Protein AF-A0A2E8XVS4-F1 (afdb_monomer)

Secondary structure (DSSP, 8-state):
-HHHHHHHH-TTS-----BSS--SPPHHHHHHHHTTT---TT--PPBP-HHHHHT-SEEEE-SHHHHHH-----SSEEEE-----GGG--S-HHHHHHHHHHHHHHHHHHHHHHHHH----

Structure (mmCIF, N/CA/C/O backbone):
data_AF-A0A2E8XVS4-F1
#
_entry.id   AF-A0A2E8XVS4-F1
#
loop_
_atom_site.group_PDB
_atom_site.id
_atom_site.type_symbol
_atom_site.labe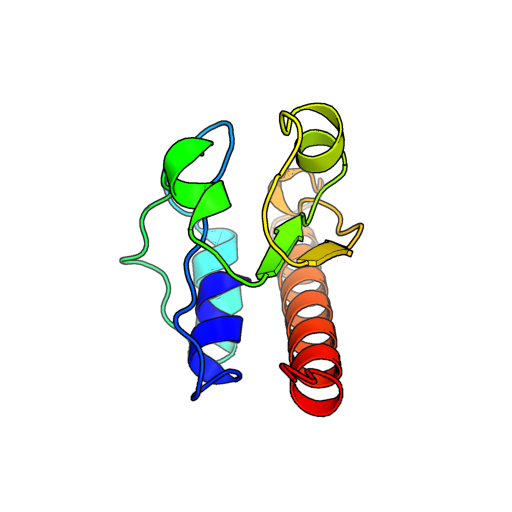l_atom_id
_atom_site.label_alt_id
_atom_site.label_comp_id
_atom_site.label_asym_id
_atom_site.label_entity_id
_atom_site.label_seq_id
_atom_site.pdbx_PDB_ins_code
_atom_site.Cartn_x
_atom_site.Cartn_y
_atom_site.Cartn_z
_atom_site.occupancy
_atom_site.B_iso_or_equiv
_atom_site.auth_seq_id
_atom_site.auth_comp_id
_atom_site.auth_asym_id
_atom_site.auth_atom_id
_atom_site.pdbx_PDB_model_num
ATOM 1 N N . MET A 1 1 ? -1.981 -0.107 -4.640 1.00 95.38 1 MET A N 1
ATOM 2 C CA . MET A 1 1 ? -2.001 -1.547 -4.290 1.00 95.38 1 MET A CA 1
ATOM 3 C C . MET A 1 1 ? -2.635 -1.775 -2.924 1.00 95.38 1 MET A C 1
ATOM 5 O O . MET A 1 1 ? -3.730 -2.316 -2.897 1.00 95.38 1 MET A O 1
ATOM 9 N N . ALA A 1 2 ? -2.045 -1.285 -1.823 1.00 96.06 2 ALA A N 1
ATOM 10 C CA . ALA A 1 2 ? -2.573 -1.515 -0.469 1.00 96.06 2 ALA A CA 1
ATOM 11 C C . ALA A 1 2 ? -4.043 -1.105 -0.262 1.00 96.06 2 ALA A C 1
ATOM 13 O O . ALA A 1 2 ? -4.802 -1.898 0.274 1.00 96.06 2 ALA A O 1
ATOM 14 N N . GLU A 1 3 ? -4.484 0.066 -0.742 1.00 96.06 3 GLU A N 1
ATOM 15 C CA . GLU A 1 3 ? -5.906 0.451 -0.633 1.00 96.06 3 GLU A CA 1
ATOM 16 C C . GLU A 1 3 ? -6.839 -0.519 -1.376 1.00 96.06 3 GLU A C 1
ATOM 18 O O . GLU A 1 3 ? -7.895 -0.870 -0.861 1.00 96.06 3 GLU A O 1
ATOM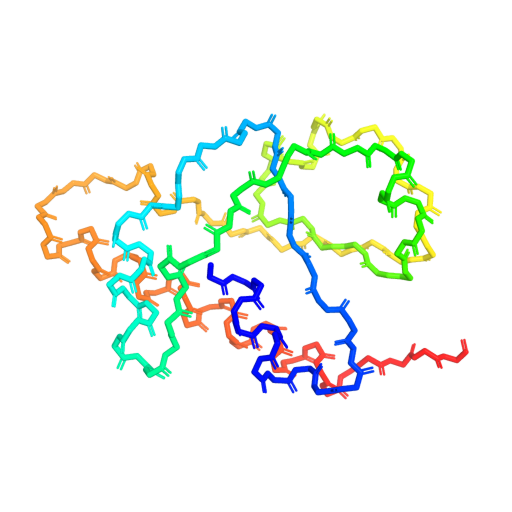 23 N N . GLY A 1 4 ? -6.450 -0.980 -2.570 1.00 97.19 4 GLY A N 1
ATOM 24 C CA . GLY A 1 4 ? -7.244 -1.931 -3.356 1.00 97.19 4 GLY A CA 1
ATOM 25 C C . GLY A 1 4 ? -7.368 -3.291 -2.668 1.00 97.19 4 GLY A C 1
ATOM 26 O O . GLY A 1 4 ? -8.477 -3.794 -2.504 1.00 97.19 4 GLY A O 1
ATOM 27 N N . LEU A 1 5 ? -6.245 -3.845 -2.199 1.00 98.06 5 LEU A N 1
ATOM 28 C CA . LEU A 1 5 ? -6.220 -5.096 -1.430 1.00 98.06 5 LEU A CA 1
ATOM 29 C C . LEU A 1 5 ? -7.001 -4.960 -0.119 1.00 98.06 5 LEU A C 1
ATOM 31 O O . LEU A 1 5 ? -7.843 -5.798 0.190 1.00 98.06 5 LEU A O 1
ATOM 35 N N . GLY A 1 6 ? -6.792 -3.861 0.609 1.00 97.25 6 GLY A N 1
ATOM 36 C CA . GLY A 1 6 ? -7.477 -3.582 1.866 1.00 97.25 6 GLY A CA 1
ATOM 37 C C . GLY A 1 6 ? -8.992 -3.534 1.697 1.00 97.25 6 GLY A C 1
ATOM 38 O O . GLY A 1 6 ? -9.694 -4.210 2.431 1.00 97.25 6 GLY A O 1
ATOM 39 N N . ARG A 1 7 ? -9.519 -2.844 0.678 1.00 96.62 7 ARG A N 1
ATOM 40 C CA . ARG A 1 7 ? -10.971 -2.840 0.391 1.00 96.62 7 ARG A CA 1
ATOM 41 C C . ARG A 1 7 ? -11.520 -4.208 -0.020 1.00 96.62 7 ARG A C 1
ATOM 43 O O . ARG A 1 7 ? -12.706 -4.496 0.172 1.00 96.62 7 ARG A O 1
ATOM 50 N N . LYS A 1 8 ? -10.690 -5.057 -0.631 1.00 96.75 8 LYS A N 1
ATOM 51 C CA . LYS A 1 8 ? -11.094 -6.417 -0.998 1.00 96.75 8 LYS A CA 1
ATOM 52 C C . LYS A 1 8 ? -11.167 -7.327 0.230 1.00 96.75 8 LYS A C 1
ATOM 54 O O . LYS A 1 8 ? -12.138 -8.065 0.330 1.00 96.75 8 LYS A O 1
ATOM 59 N N . ILE A 1 9 ? -10.193 -7.245 1.134 1.00 96.62 9 ILE A N 1
ATOM 60 C CA . ILE A 1 9 ? -10.001 -8.197 2.241 1.00 96.62 9 ILE A CA 1
ATOM 61 C C . ILE A 1 9 ? -10.667 -7.713 3.538 1.00 96.62 9 ILE A C 1
ATOM 63 O O . ILE A 1 9 ? -11.399 -8.462 4.176 1.00 96.62 9 ILE A O 1
ATOM 67 N N . LEU A 1 10 ? -10.482 -6.444 3.905 1.00 95.38 10 LEU A N 1
ATOM 68 C CA . LEU A 1 10 ? -10.947 -5.846 5.162 1.00 95.38 10 LEU A CA 1
ATOM 69 C C . LEU A 1 10 ? -12.385 -5.318 5.031 1.00 95.38 10 LEU A C 1
ATOM 71 O O . LEU A 1 10 ? -12.629 -4.117 5.124 1.00 95.38 10 LEU A O 1
ATOM 75 N N . LYS A 1 11 ? -13.355 -6.208 4.786 1.00 92.75 11 LYS A N 1
ATOM 76 C CA . LYS A 1 11 ? -14.753 -5.831 4.479 1.00 92.75 11 LYS A CA 1
ATOM 77 C C . LYS A 1 11 ? -15.457 -5.003 5.555 1.00 92.75 11 LYS A C 1
ATOM 79 O O . LYS A 1 11 ? -16.347 -4.229 5.220 1.00 92.75 11 LYS A O 1
ATOM 84 N N . ASN A 1 12 ? -15.029 -5.127 6.807 1.00 92.38 12 ASN A N 1
ATOM 85 C CA . ASN A 1 12 ? -15.606 -4.403 7.941 1.00 92.38 12 ASN A CA 1
ATOM 86 C C . ASN A 1 12 ? -14.934 -3.041 8.194 1.00 92.38 12 ASN A C 1
ATOM 88 O O . ASN A 1 12 ? -15.245 -2.381 9.182 1.00 92.38 12 ASN A O 1
ATOM 92 N N . PHE A 1 13 ? -14.005 -2.617 7.329 1.00 92.62 13 PHE A N 1
ATOM 93 C CA . PHE A 1 13 ? -13.202 -1.413 7.522 1.00 92.62 13 PHE A CA 1
ATOM 94 C C . PHE A 1 13 ? -13.317 -0.433 6.358 1.00 92.62 13 PHE A C 1
ATOM 96 O O . PHE A 1 13 ? -13.299 -0.799 5.182 1.00 92.62 13 PHE A O 1
ATOM 103 N N . ASN A 1 14 ? -13.320 0.856 6.694 1.00 93.62 14 ASN A N 1
ATOM 104 C CA . ASN A 1 14 ? -13.177 1.925 5.715 1.00 93.62 14 ASN A CA 1
ATOM 105 C C . ASN A 1 14 ? -11.695 2.144 5.391 1.00 93.62 14 ASN A C 1
ATOM 107 O O . ASN A 1 14 ? -10.951 2.726 6.179 1.00 93.62 14 ASN A O 1
ATOM 111 N N . VAL A 1 15 ? -11.260 1.693 4.212 1.00 94.56 15 VAL A N 1
ATOM 112 C CA . VAL A 1 15 ? -9.852 1.771 3.793 1.00 94.56 15 VAL A CA 1
ATOM 113 C C . VAL A 1 15 ? -9.618 2.930 2.817 1.00 94.56 15 VAL A C 1
ATOM 115 O O . VAL A 1 15 ? -10.269 3.041 1.769 1.00 94.56 15 VAL A O 1
ATOM 118 N N . SER A 1 16 ? -8.628 3.770 3.130 1.00 92.75 16 SER A N 1
ATOM 119 C CA . SER A 1 16 ? -8.139 4.858 2.274 1.00 92.75 16 SER A CA 1
ATOM 120 C C . SER A 1 16 ? -6.610 4.921 2.309 1.00 92.75 16 SER A C 1
ATOM 122 O O . SER A 1 16 ? -5.990 4.504 3.283 1.00 92.75 16 SER A O 1
ATOM 124 N N . SER A 1 17 ? -5.998 5.475 1.261 1.00 91.12 17 SER A N 1
ATOM 125 C CA . SER A 1 17 ? -4.562 5.772 1.208 1.00 91.12 17 SER A CA 1
ATOM 126 C C . SER A 1 17 ? -4.276 7.255 0.957 1.00 91.12 17 SER A C 1
ATOM 128 O O . SER A 1 17 ? -5.132 8.005 0.477 1.00 91.12 17 SER A O 1
ATOM 130 N N . ALA A 1 18 ? -3.063 7.674 1.321 1.00 88.31 18 ALA A N 1
ATOM 131 C CA . ALA A 1 18 ? -2.498 8.988 1.044 1.00 88.31 18 ALA A CA 1
ATOM 132 C C . ALA A 1 18 ? -0.963 8.884 0.961 1.00 88.31 18 ALA A C 1
ATOM 134 O O . ALA A 1 18 ? -0.372 7.975 1.544 1.00 88.31 18 ALA A O 1
ATOM 135 N N . GLY A 1 19 ? -0.326 9.812 0.247 1.00 81.81 19 GLY A N 1
ATOM 136 C CA . GLY A 1 19 ? 1.129 9.900 0.098 1.00 81.81 19 GLY A CA 1
ATOM 137 C C . GLY A 1 19 ? 1.668 11.314 0.327 1.00 81.81 19 GLY A C 1
ATOM 138 O O . GLY A 1 19 ? 0.923 12.295 0.305 1.00 81.81 19 GLY A O 1
ATOM 139 N N . THR A 1 20 ? 2.977 11.425 0.560 1.00 72.50 20 THR A N 1
ATOM 140 C CA . THR A 1 20 ? 3.669 12.716 0.732 1.00 72.50 20 THR A CA 1
ATOM 141 C C . THR A 1 20 ? 3.715 13.510 -0.574 1.00 72.50 20 THR A C 1
ATOM 143 O O . THR A 1 20 ? 3.464 14.713 -0.565 1.00 72.50 20 THR A O 1
ATOM 146 N N . ASN A 1 21 ? 3.937 12.814 -1.692 1.00 71.31 21 ASN A N 1
ATOM 147 C CA . ASN A 1 21 ? 3.968 13.366 -3.043 1.00 71.31 21 ASN A CA 1
ATOM 148 C C . ASN A 1 21 ? 2.875 12.694 -3.890 1.00 71.31 21 ASN A C 1
ATOM 150 O O . ASN A 1 21 ? 3.095 11.600 -4.413 1.00 71.31 21 ASN A O 1
ATOM 154 N N . PRO A 1 22 ? 1.664 13.273 -3.965 1.00 69.44 22 PRO A N 1
ATOM 155 C CA . PRO A 1 22 ? 0.590 12.694 -4.754 1.00 69.44 22 PRO A CA 1
ATOM 156 C C . PRO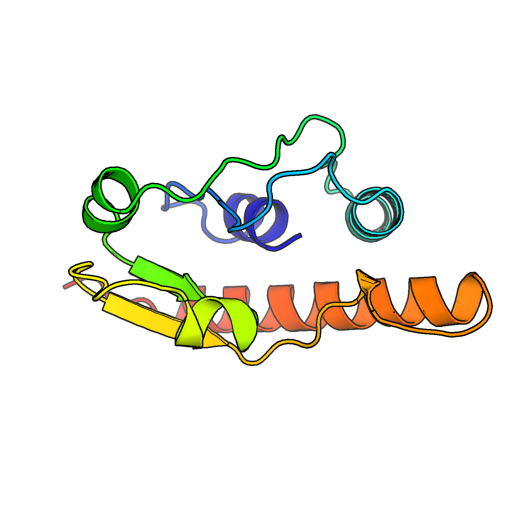 A 1 22 ? 0.847 12.891 -6.251 1.00 69.44 22 PRO A C 1
ATOM 158 O O . PRO A 1 22 ? 0.877 14.013 -6.745 1.00 69.44 22 PRO A O 1
ATOM 161 N N . GLU A 1 23 ? 0.981 11.780 -6.966 1.00 74.12 23 GLU A N 1
ATOM 162 C CA . GLU A 1 23 ? 1.028 11.715 -8.428 1.00 74.12 23 GLU A CA 1
ATOM 163 C C . GLU A 1 23 ? -0.116 10.837 -8.957 1.00 74.12 23 GLU A C 1
ATOM 165 O O . GLU A 1 23 ? -0.914 10.284 -8.192 1.00 74.12 23 GLU A O 1
ATOM 170 N N . ASN A 1 24 ? -0.201 10.672 -10.276 1.00 82.38 24 ASN A N 1
ATOM 171 C CA . ASN A 1 24 ? -1.077 9.662 -10.863 1.00 82.38 24 ASN A CA 1
ATOM 172 C C . ASN A 1 24 ? -0.703 8.257 -10.369 1.00 82.38 24 ASN A C 1
ATOM 174 O O . ASN A 1 24 ? 0.452 7.968 -10.051 1.00 82.38 24 ASN A O 1
ATOM 178 N N . VAL A 1 25 ? -1.691 7.360 -10.312 1.00 87.50 25 VAL A N 1
ATOM 179 C CA . VAL A 1 25 ? -1.440 5.965 -9.937 1.00 87.50 25 VAL A CA 1
ATOM 180 C C . VAL A 1 25 ? -0.464 5.353 -10.939 1.00 87.50 25 VAL A C 1
ATOM 182 O O . VAL A 1 25 ? -0.663 5.431 -12.150 1.00 87.50 25 VAL A O 1
ATOM 185 N N . ASN A 1 26 ? 0.600 4.733 -10.429 1.00 92.12 26 ASN A N 1
ATOM 186 C CA . ASN A 1 26 ? 1.621 4.117 -11.265 1.00 92.12 26 ASN A CA 1
ATOM 187 C C . ASN A 1 26 ? 1.004 3.042 -12.181 1.00 92.12 26 ASN A C 1
ATOM 189 O O . ASN A 1 26 ? 0.352 2.111 -11.703 1.00 92.12 26 ASN A O 1
ATOM 193 N N . ILE A 1 27 ? 1.254 3.134 -13.489 1.00 95.00 27 ILE A N 1
ATOM 194 C CA . ILE A 1 27 ? 0.666 2.224 -14.482 1.00 95.00 27 ILE A CA 1
ATOM 195 C C . ILE A 1 27 ? 1.050 0.754 -14.266 1.00 95.00 27 ILE A C 1
ATOM 197 O O . ILE A 1 27 ? 0.235 -0.134 -14.501 1.00 95.00 27 ILE A O 1
ATOM 201 N N . ASN A 1 28 ? 2.248 0.479 -13.748 1.00 96.69 28 ASN A N 1
ATOM 202 C CA . ASN A 1 28 ? 2.672 -0.884 -13.422 1.00 96.69 28 ASN A CA 1
ATOM 203 C C . ASN A 1 28 ? 1.955 -1.410 -12.170 1.00 96.69 28 ASN A C 1
ATOM 205 O O . ASN A 1 28 ? 1.665 -2.601 -12.089 1.00 96.69 28 ASN A O 1
ATOM 209 N N . ALA A 1 29 ? 1.590 -0.532 -11.227 1.00 96.38 29 ALA A N 1
ATOM 210 C CA . ALA A 1 29 ? 0.728 -0.913 -10.109 1.00 96.38 29 ALA A CA 1
ATOM 211 C C . ALA A 1 29 ? -0.693 -1.240 -10.584 1.00 96.38 29 ALA A C 1
ATOM 213 O O . ALA A 1 29 ? -1.277 -2.194 -10.082 1.00 96.38 29 ALA A O 1
ATOM 214 N N . ILE A 1 30 ? -1.239 -0.485 -11.546 1.00 97.12 30 ILE A N 1
ATOM 215 C CA . ILE A 1 30 ? -2.544 -0.788 -12.158 1.00 97.12 30 ILE A CA 1
ATOM 216 C C . ILE A 1 30 ? -2.494 -2.167 -12.820 1.00 97.12 30 ILE A C 1
ATOM 218 O O . ILE A 1 30 ? -3.298 -3.027 -12.477 1.00 97.12 30 ILE A O 1
ATOM 222 N N . LYS A 1 31 ? -1.505 -2.406 -13.692 1.00 97.62 31 LYS A N 1
ATOM 223 C CA . LYS A 1 31 ? -1.316 -3.695 -14.376 1.00 97.62 31 LYS A CA 1
ATOM 224 C C .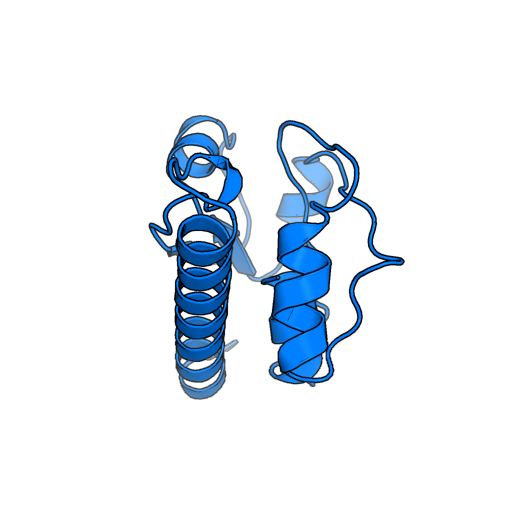 LYS A 1 31 ? -1.185 -4.862 -13.393 1.00 97.62 31 LYS A C 1
ATOM 226 O O . LYS A 1 31 ? -1.916 -5.836 -13.511 1.00 97.62 31 LYS A O 1
ATOM 231 N N . SER A 1 32 ? -0.325 -4.730 -12.381 1.00 98.06 32 SER A N 1
ATOM 232 C CA . SER A 1 32 ? -0.129 -5.776 -11.370 1.00 98.06 32 SER A CA 1
ATOM 233 C C . SER A 1 32 ? -1.404 -6.046 -10.560 1.00 98.06 32 SER A C 1
ATOM 235 O O . SER A 1 32 ? -1.696 -7.186 -10.223 1.00 98.06 32 SER A O 1
ATOM 237 N N . MET A 1 33 ? -2.215 -5.033 -10.259 1.00 98.31 33 MET A N 1
ATOM 238 C CA . MET A 1 33 ? -3.488 -5.249 -9.560 1.00 98.31 33 MET A CA 1
ATOM 239 C C . MET A 1 33 ? -4.565 -5.860 -10.471 1.00 98.31 33 MET A C 1
ATOM 241 O O . MET A 1 33 ? -5.330 -6.713 -10.022 1.00 98.31 33 MET A O 1
ATOM 245 N N . MET A 1 34 ? -4.592 -5.487 -11.755 1.00 97.81 34 MET A N 1
ATOM 246 C CA . MET A 1 34 ? -5.492 -6.079 -12.749 1.00 97.81 34 MET A CA 1
ATOM 247 C C . MET A 1 34 ? -5.243 -7.582 -12.938 1.00 97.81 34 MET A C 1
ATOM 249 O O . MET A 1 34 ? -6.211 -8.319 -13.101 1.00 97.81 34 MET A O 1
ATOM 253 N N . GLU A 1 35 ? -3.993 -8.059 -12.830 1.00 97.31 35 GLU A N 1
ATOM 254 C CA . GLU A 1 35 ? -3.653 -9.498 -12.882 1.00 97.31 35 GLU A CA 1
ATOM 255 C C . GLU A 1 35 ? -4.427 -10.344 -11.855 1.00 97.31 35 GLU A C 1
ATOM 257 O O . GLU A 1 35 ? -4.704 -11.511 -12.109 1.00 97.31 35 GLU A O 1
ATOM 262 N N . ILE A 1 36 ? -4.803 -9.760 -10.710 1.00 97.69 36 ILE A N 1
ATOM 263 C CA . ILE A 1 36 ? -5.575 -10.431 -9.647 1.00 97.69 36 ILE A CA 1
ATOM 264 C C . ILE A 1 36 ? -7.046 -9.978 -9.600 1.00 97.69 36 ILE A C 1
ATOM 266 O O . ILE A 1 36 ? -7.740 -10.148 -8.589 1.00 97.69 36 ILE A O 1
ATOM 270 N N . GLY A 1 37 ? -7.521 -9.358 -10.685 1.00 97.62 37 GLY A N 1
ATOM 271 C CA . GLY A 1 37 ? -8.901 -8.904 -10.848 1.00 97.62 37 GLY A CA 1
ATOM 272 C C . GLY A 1 37 ? -9.278 -7.690 -9.994 1.00 97.62 37 GLY A C 1
ATOM 273 O O . GLY A 1 37 ? -10.447 -7.532 -9.652 1.00 97.62 37 GLY A O 1
ATOM 274 N N . ILE A 1 38 ? -8.313 -6.850 -9.600 1.00 97.81 38 ILE A N 1
ATOM 275 C CA . ILE A 1 38 ? -8.575 -5.621 -8.838 1.00 97.81 38 ILE A CA 1
ATOM 276 C C . ILE A 1 38 ? -8.211 -4.411 -9.695 1.00 97.81 38 ILE A C 1
ATOM 278 O O . ILE A 1 38 ? -7.037 -4.105 -9.894 1.00 97.81 38 ILE A O 1
ATOM 282 N N . ASP A 1 39 ? -9.217 -3.678 -10.162 1.00 96.75 39 ASP A N 1
ATOM 283 C CA . ASP A 1 39 ? -8.983 -2.442 -10.902 1.00 96.75 39 ASP A CA 1
ATOM 284 C C . ASP A 1 39 ? -8.763 -1.256 -9.948 1.00 96.75 39 ASP A C 1
ATOM 286 O O . ASP A 1 39 ? -9.615 -0.923 -9.123 1.00 96.75 39 ASP A O 1
ATOM 290 N N . ILE A 1 40 ? -7.600 -0.611 -10.070 1.00 96.06 40 ILE A N 1
ATOM 291 C CA . ILE A 1 40 ? -7.251 0.624 -9.352 1.00 96.06 40 ILE A CA 1
ATOM 292 C C . ILE A 1 40 ? -6.992 1.807 -10.298 1.00 96.06 40 ILE A C 1
ATOM 294 O O . ILE A 1 40 ? -6.429 2.813 -9.872 1.00 96.06 40 ILE A O 1
ATOM 298 N N . SER A 1 41 ? -7.374 1.705 -11.575 1.00 94.50 41 SER A N 1
ATOM 299 C CA . SER A 1 41 ? -7.156 2.742 -12.595 1.00 94.50 41 SER A CA 1
ATOM 300 C C . SER A 1 41 ? -7.820 4.077 -12.241 1.00 94.50 41 SER A C 1
ATOM 302 O O . SER A 1 41 ? -7.241 5.137 -12.460 1.00 94.50 41 SER A O 1
ATOM 304 N N . ASN A 1 42 ? -8.994 4.019 -11.609 1.00 91.56 42 ASN A N 1
ATOM 305 C CA . ASN A 1 42 ? -9.765 5.188 -11.182 1.00 91.56 42 ASN A CA 1
ATOM 306 C C . ASN A 1 42 ? -9.352 5.743 -9.809 1.00 91.56 42 ASN A C 1
ATOM 308 O O . ASN A 1 42 ? -9.958 6.696 -9.310 1.00 91.56 42 ASN A O 1
ATOM 312 N N . TYR A 1 43 ? -8.353 5.142 -9.155 1.00 91.94 43 TYR A N 1
ATOM 313 C CA . TYR A 1 43 ? -7.899 5.613 -7.850 1.00 91.94 43 TYR A CA 1
ATOM 314 C C . TYR A 1 43 ? -7.106 6.910 -8.028 1.00 91.94 43 TYR A C 1
ATOM 316 O O . TYR A 1 43 ? -6.505 7.168 -9.068 1.00 91.94 43 TYR A O 1
ATOM 324 N N . LYS A 1 44 ? -7.088 7.745 -6.988 1.00 83.62 44 LYS A N 1
ATOM 325 C CA . LYS A 1 44 ? -6.344 9.009 -6.984 1.00 83.62 44 LYS A CA 1
ATOM 326 C C . LYS A 1 44 ? -5.387 9.028 -5.808 1.00 83.62 44 LYS A C 1
ATOM 328 O O . LYS A 1 44 ? -5.795 8.718 -4.688 1.00 83.62 44 LYS A O 1
ATOM 333 N N . SER A 1 45 ? -4.137 9.423 -6.049 1.00 80.25 45 SER A N 1
ATOM 334 C CA . SER A 1 45 ? -3.205 9.678 -4.955 1.00 80.25 45 SER A CA 1
ATOM 335 C C . SER A 1 45 ? -3.621 10.955 -4.234 1.00 80.25 45 SER A C 1
ATOM 337 O O . SER A 1 45 ? -3.769 12.015 -4.842 1.00 80.25 45 SER A O 1
ATOM 339 N N . LYS A 1 46 ? -3.867 10.842 -2.931 1.00 84.25 46 LYS A N 1
ATOM 340 C CA . LYS A 1 46 ? -4.271 11.959 -2.074 1.00 84.25 46 LYS A CA 1
ATOM 341 C C . LYS A 1 46 ? -3.047 12.443 -1.309 1.00 84.25 46 LYS A C 1
ATOM 343 O O . LYS A 1 46 ? -2.261 11.623 -0.835 1.00 84.25 46 LYS A O 1
ATOM 348 N N . LYS A 1 47 ? -2.901 13.760 -1.142 1.00 83.50 47 LYS A N 1
ATOM 349 C CA . LYS A 1 47 ? -1.868 14.306 -0.255 1.00 83.50 47 LYS A CA 1
ATOM 350 C C . LYS A 1 47 ? -2.170 13.910 1.189 1.00 83.50 47 LYS A C 1
ATOM 352 O O . LYS A 1 47 ? -3.325 13.960 1.616 1.00 83.50 47 LYS A O 1
ATOM 357 N N . ILE A 1 48 ? -1.132 13.548 1.934 1.00 80.12 48 ILE A N 1
ATOM 358 C CA . ILE A 1 48 ? -1.224 13.364 3.382 1.00 80.12 48 ILE A CA 1
ATOM 359 C C . ILE A 1 48 ? -1.707 14.664 4.043 1.00 80.12 48 ILE A C 1
ATOM 361 O O . ILE A 1 48 ? -1.212 15.750 3.748 1.00 80.12 48 ILE A O 1
ATOM 365 N N . SER A 1 49 ? -2.671 14.529 4.952 1.00 81.44 49 SER A N 1
ATOM 366 C CA . SER A 1 49 ? -3.148 15.580 5.852 1.00 81.44 49 SER A CA 1
ATOM 367 C C . SER A 1 49 ? -3.145 15.011 7.267 1.00 81.44 49 SER A C 1
ATOM 369 O O . SER A 1 49 ? -3.770 13.980 7.510 1.00 81.44 49 SER A O 1
ATOM 371 N N . ILE A 1 50 ? -2.423 15.663 8.181 1.00 73.62 50 ILE A N 1
ATOM 372 C CA . ILE A 1 50 ? -2.275 15.228 9.581 1.00 73.62 50 ILE A CA 1
ATOM 373 C C . ILE A 1 50 ? -3.644 15.166 10.267 1.00 73.62 50 ILE A C 1
ATOM 375 O O . ILE A 1 50 ? -3.965 14.176 10.914 1.00 73.62 50 ILE A O 1
ATOM 379 N N . GLU A 1 51 ? -4.481 16.182 10.048 1.00 75.12 51 GLU A N 1
ATOM 380 C CA . GLU A 1 51 ? -5.853 16.235 10.567 1.00 75.12 51 GLU A CA 1
ATOM 381 C C . GLU A 1 51 ? -6.668 15.013 10.137 1.00 75.12 51 GLU A C 1
ATOM 383 O O . GLU A 1 51 ? -7.354 14.404 10.951 1.00 75.12 51 GLU A O 1
ATOM 388 N N . LYS A 1 52 ? -6.547 14.599 8.868 1.00 77.88 52 LYS A N 1
ATOM 389 C CA . LYS A 1 52 ? -7.228 13.396 8.378 1.00 77.88 52 LYS A CA 1
ATOM 390 C C . LYS A 1 52 ? -6.655 12.126 8.987 1.00 77.88 52 LYS A C 1
ATOM 392 O O . LYS A 1 52 ? -7.432 11.239 9.307 1.00 77.88 52 LYS A O 1
ATOM 397 N N . ILE A 1 53 ? -5.332 12.034 9.134 1.00 79.75 53 ILE A N 1
ATOM 398 C CA . ILE A 1 53 ? -4.656 10.868 9.723 1.00 79.75 53 ILE A CA 1
ATOM 399 C C . ILE A 1 53 ? -5.128 10.634 11.163 1.00 79.75 53 ILE A C 1
ATOM 401 O O . ILE A 1 53 ? -5.382 9.490 11.532 1.00 79.75 53 ILE A O 1
ATOM 405 N N . ASN A 1 54 ? -5.308 11.698 11.947 1.00 79.81 54 ASN A N 1
ATOM 406 C CA . ASN A 1 54 ? -5.754 11.597 13.340 1.00 79.81 54 ASN A CA 1
ATOM 407 C C . ASN A 1 54 ? -7.183 11.045 13.495 1.00 79.81 54 ASN A C 1
ATOM 409 O O . ASN A 1 54 ? -7.527 10.565 14.570 1.00 79.81 54 ASN A O 1
ATOM 413 N N . ASN A 1 55 ? -7.993 11.058 12.431 1.00 84.69 55 ASN A N 1
ATOM 414 C CA . ASN A 1 55 ? -9.345 10.494 12.436 1.00 84.69 55 ASN A CA 1
ATOM 415 C C . ASN A 1 55 ? -9.383 8.985 12.130 1.00 84.69 55 ASN A C 1
ATOM 417 O O . ASN A 1 55 ? -10.466 8.404 12.117 1.00 84.69 55 ASN A O 1
ATOM 421 N N . PHE A 1 56 ? -8.244 8.345 11.845 1.00 87.38 56 PHE A N 1
ATOM 422 C CA . PHE A 1 56 ? -8.183 6.898 11.622 1.00 87.38 56 PHE A CA 1
ATOM 423 C C . PHE A 1 56 ? -7.873 6.152 12.924 1.00 87.38 56 PHE A C 1
ATOM 425 O O . PHE A 1 56 ? -6.970 6.529 13.671 1.00 87.38 56 PHE A O 1
ATOM 432 N N . ASP A 1 57 ? -8.562 5.033 13.158 1.00 89.62 57 ASP A N 1
ATOM 433 C CA . ASP A 1 57 ? -8.262 4.142 14.287 1.00 89.62 57 ASP A CA 1
ATOM 434 C C . ASP A 1 57 ? -6.929 3.398 14.112 1.00 89.62 57 ASP A C 1
ATOM 436 O O . ASP A 1 57 ? -6.262 3.065 15.094 1.00 89.62 57 ASP A O 1
ATOM 440 N N . LEU A 1 58 ? -6.528 3.152 12.861 1.00 89.38 58 LEU A N 1
ATOM 441 C CA . LEU A 1 58 ? -5.279 2.491 12.501 1.00 89.38 58 LEU A CA 1
ATOM 442 C C . LEU A 1 58 ? -4.624 3.181 11.305 1.00 89.38 58 LEU A C 1
ATOM 444 O O . LEU A 1 58 ? -5.229 3.323 10.242 1.00 89.38 58 LEU A O 1
ATOM 448 N N . VAL A 1 59 ? -3.349 3.528 11.457 1.00 90.00 59 VAL A N 1
ATOM 449 C CA . VAL A 1 59 ? -2.506 4.049 10.377 1.00 90.00 59 VAL A CA 1
ATOM 450 C C . VAL A 1 59 ? -1.405 3.043 10.065 1.00 90.00 59 VAL A C 1
ATOM 452 O O . VAL A 1 59 ? -0.744 2.534 10.969 1.00 90.00 59 VAL A O 1
ATOM 455 N N . ILE A 1 60 ? -1.184 2.770 8.777 1.00 90.56 60 ILE A N 1
ATOM 456 C CA . ILE A 1 60 ? -0.133 1.858 8.312 1.00 90.56 60 ILE A CA 1
ATOM 457 C C . ILE A 1 60 ? 0.819 2.603 7.379 1.00 90.56 60 ILE A C 1
ATOM 459 O O . ILE A 1 60 ? 0.406 3.088 6.325 1.00 90.56 60 ILE A O 1
ATOM 463 N N . THR A 1 61 ? 2.103 2.671 7.733 1.00 89.44 61 THR A N 1
ATOM 464 C CA . THR A 1 61 ? 3.147 3.228 6.856 1.00 89.44 61 THR A CA 1
ATOM 465 C C . THR A 1 61 ? 3.888 2.111 6.125 1.00 89.44 61 THR A C 1
ATOM 467 O O . THR A 1 61 ? 4.310 1.137 6.744 1.00 89.44 61 THR A O 1
ATOM 470 N N . LEU A 1 62 ? 4.052 2.246 4.802 1.00 88.69 62 LEU A N 1
ATOM 471 C CA . LEU A 1 62 ? 4.601 1.188 3.936 1.00 88.69 62 LEU A CA 1
ATOM 472 C C . LEU A 1 62 ? 6.081 1.359 3.565 1.00 88.69 62 LEU A C 1
ATOM 474 O O . LEU A 1 62 ? 6.718 0.393 3.174 1.00 88.69 62 LEU A O 1
ATOM 478 N N . CYS A 1 63 ? 6.643 2.566 3.620 1.00 77.06 63 CYS A N 1
ATOM 479 C CA . CYS A 1 63 ? 8.051 2.796 3.283 1.00 77.06 63 CYS A CA 1
ATOM 480 C C . CYS A 1 63 ? 8.738 3.665 4.343 1.00 77.06 63 CYS A C 1
ATOM 482 O O . CYS A 1 63 ? 8.071 4.414 5.062 1.00 77.06 63 CYS A O 1
ATOM 484 N N . GLY A 1 64 ? 10.068 3.554 4.443 1.00 55.91 64 GLY A N 1
ATOM 485 C CA . GLY A 1 64 ? 10.880 4.300 5.417 1.00 55.91 64 GLY A CA 1
ATOM 486 C C . GLY A 1 64 ? 10.748 5.819 5.273 1.00 55.91 64 GLY A C 1
ATOM 487 O O . GLY A 1 64 ? 10.534 6.499 6.269 1.00 55.91 64 GLY A O 1
ATOM 488 N N . ASP A 1 65 ? 10.692 6.330 4.034 1.00 57.41 65 ASP A N 1
ATOM 489 C CA . ASP A 1 65 ? 10.489 7.763 3.755 1.00 57.41 65 ASP A CA 1
ATOM 490 C C . ASP A 1 65 ? 9.180 8.307 4.365 1.00 57.41 65 ASP A C 1
ATOM 492 O O . ASP A 1 65 ? 9.084 9.495 4.670 1.00 57.41 65 ASP A O 1
ATOM 496 N N . ALA A 1 66 ? 8.160 7.457 4.532 1.00 55.47 66 ALA A N 1
ATOM 497 C CA . ALA A 1 66 ? 6.900 7.829 5.170 1.00 55.47 66 ALA A CA 1
ATOM 498 C C . ALA A 1 66 ? 6.981 7.780 6.702 1.00 55.47 66 ALA A C 1
ATOM 500 O O . ALA A 1 66 ? 6.288 8.545 7.359 1.00 55.47 66 ALA A O 1
ATOM 501 N N . LYS A 1 67 ? 7.820 6.912 7.282 1.00 53.25 67 LYS A N 1
ATOM 502 C CA . LYS A 1 67 ? 8.033 6.858 8.736 1.00 53.25 67 LYS A CA 1
ATOM 503 C C . LYS A 1 67 ? 8.761 8.112 9.228 1.00 53.25 67 LYS A C 1
ATOM 505 O O . LYS A 1 67 ? 8.323 8.705 10.205 1.00 53.25 67 LYS A O 1
ATOM 510 N N . ASP A 1 68 ? 9.804 8.536 8.516 1.00 48.53 68 ASP A N 1
ATOM 511 C CA . ASP A 1 68 ? 10.675 9.640 8.950 1.00 48.53 68 ASP A CA 1
ATOM 512 C C . ASP A 1 68 ? 10.081 11.031 8.672 1.00 48.53 68 ASP A C 1
ATOM 514 O O . ASP A 1 68 ? 10.467 12.016 9.295 1.00 48.53 68 ASP A O 1
ATOM 518 N N . LYS A 1 69 ? 9.123 11.125 7.739 1.00 53.19 69 LYS A N 1
ATOM 519 C CA . LYS A 1 69 ? 8.443 12.381 7.372 1.00 53.19 69 LYS A CA 1
ATOM 520 C C . LYS A 1 69 ? 7.045 12.522 7.957 1.00 53.19 69 LYS A C 1
ATOM 522 O O . LYS A 1 69 ? 6.422 13.561 7.745 1.00 53.19 69 LYS A O 1
ATOM 527 N N . CYS A 1 70 ? 6.520 11.499 8.629 1.00 54.00 70 CYS A N 1
ATOM 528 C CA . CYS A 1 70 ? 5.221 11.604 9.274 1.00 54.00 70 CYS A CA 1
ATOM 529 C C . CYS A 1 70 ? 5.378 12.370 10.596 1.00 54.00 70 CYS A C 1
ATOM 531 O O . CYS A 1 70 ? 6.052 11.881 11.502 1.00 54.00 70 CYS A O 1
ATOM 533 N N . PRO A 1 71 ? 4.748 13.551 10.734 1.00 53.91 71 PRO A N 1
ATOM 534 C CA . PRO A 1 71 ? 4.609 14.224 12.022 1.00 53.91 71 PRO A CA 1
ATOM 535 C C . PRO A 1 71 ? 3.918 13.276 13.000 1.00 53.91 71 PRO A C 1
ATOM 537 O O . PRO A 1 71 ? 3.167 12.410 12.550 1.00 53.91 71 PRO A O 1
ATOM 540 N N . ILE A 1 72 ? 4.168 13.443 14.302 1.00 55.41 72 ILE A N 1
ATOM 541 C CA . ILE A 1 72 ? 3.611 12.626 15.394 1.00 55.41 72 ILE A CA 1
ATOM 542 C C . ILE A 1 72 ? 2.170 12.207 15.068 1.00 55.41 72 ILE A C 1
ATOM 544 O O . ILE A 1 72 ? 1.254 13.029 15.034 1.00 55.41 72 ILE A O 1
ATOM 548 N N . ILE A 1 73 ? 1.999 10.924 14.751 1.00 59.59 73 ILE A N 1
ATOM 549 C CA . ILE A 1 73 ? 0.707 10.344 14.406 1.00 59.59 73 ILE A CA 1
ATOM 550 C C . ILE A 1 73 ? -0.014 10.084 15.731 1.00 59.59 73 ILE A C 1
ATOM 552 O O . ILE A 1 73 ? 0.372 9.181 16.467 1.00 59.59 73 ILE A O 1
ATOM 556 N N . ASN A 1 74 ? -1.068 10.851 16.023 1.00 58.72 74 ASN A N 1
ATOM 557 C CA . ASN A 1 74 ? -1.917 10.649 17.205 1.00 58.72 74 ASN A CA 1
ATOM 558 C C . ASN A 1 74 ? -3.049 9.631 16.957 1.00 58.72 74 ASN A C 1
ATOM 560 O O . ASN A 1 74 ? -4.000 9.561 17.734 1.00 58.72 74 ASN A O 1
ATOM 564 N N . SER A 1 75 ? -2.989 8.845 15.874 1.00 60.66 75 SER A N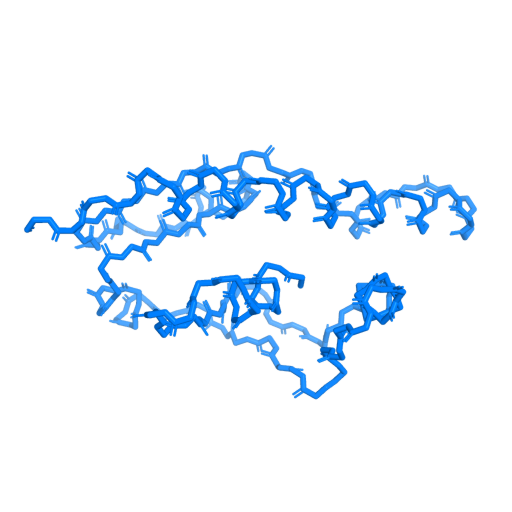 1
ATOM 565 C CA . SER A 1 75 ? -3.954 7.760 15.652 1.00 60.66 75 SER A CA 1
ATOM 566 C C . SER A 1 75 ? -3.858 6.727 16.771 1.00 60.66 75 SER A C 1
ATOM 568 O O . SER A 1 75 ? -2.753 6.409 17.214 1.00 60.66 75 SER A O 1
ATOM 570 N N . LYS A 1 76 ? -4.991 6.130 17.156 1.00 69.81 76 LYS A N 1
ATOM 571 C CA . LYS A 1 76 ? -5.065 5.157 18.262 1.00 69.81 76 LYS A CA 1
ATOM 572 C C . LYS A 1 76 ? -4.068 4.000 18.119 1.00 69.81 76 LYS A C 1
ATOM 574 O O . LYS A 1 76 ? -3.556 3.515 19.125 1.00 69.81 76 LYS A O 1
ATOM 579 N N . LYS A 1 77 ? -3.791 3.550 16.888 1.00 84.00 77 LYS A N 1
ATOM 580 C CA . LYS A 1 77 ? -2.783 2.523 16.582 1.00 84.00 77 LYS A CA 1
ATOM 581 C C . LYS A 1 77 ? -1.986 2.884 15.329 1.00 84.00 77 LYS A C 1
ATOM 583 O O . LYS A 1 77 ? -2.549 3.314 14.324 1.00 84.00 77 LYS A O 1
ATOM 588 N N . HIS A 1 78 ? -0.677 2.640 15.359 1.00 85.56 78 HIS A N 1
ATOM 589 C CA . HIS A 1 78 ? 0.222 2.842 14.219 1.00 85.56 78 HIS A CA 1
ATOM 590 C C . HIS A 1 78 ? 1.063 1.589 13.968 1.00 85.56 78 HIS A C 1
ATOM 592 O O . HIS A 1 78 ? 1.671 1.047 14.889 1.00 85.56 78 HIS A O 1
ATOM 598 N N . ILE A 1 79 ? 1.092 1.120 12.718 1.00 88.62 79 ILE A N 1
ATOM 599 C CA . ILE A 1 79 ? 1.891 -0.031 12.282 1.00 88.62 79 ILE A CA 1
ATOM 600 C C . ILE A 1 79 ? 2.823 0.409 11.153 1.00 88.62 79 ILE A C 1
ATOM 602 O O . ILE A 1 79 ? 2.421 1.111 10.226 1.00 88.62 79 ILE A O 1
ATOM 606 N N . HIS A 1 80 ? 4.071 -0.053 11.195 1.00 89.38 80 HIS A N 1
ATOM 607 C CA . HIS A 1 80 ? 5.013 0.129 10.098 1.00 89.38 80 HIS A CA 1
ATOM 608 C C . HIS A 1 80 ? 5.297 -1.200 9.397 1.00 89.38 80 HIS A C 1
ATOM 610 O O . HIS A 1 80 ? 5.766 -2.158 10.012 1.00 89.38 80 HIS A O 1
ATOM 616 N N . TRP A 1 81 ? 5.055 -1.250 8.090 1.00 92.12 81 TRP A N 1
ATOM 617 C CA . TRP A 1 81 ? 5.475 -2.345 7.226 1.00 92.12 81 TRP A CA 1
ATOM 618 C C . TRP A 1 81 ? 6.635 -1.863 6.357 1.00 92.12 81 TRP A C 1
ATOM 620 O O . TRP A 1 81 ? 6.400 -1.048 5.475 1.00 92.12 81 TRP A O 1
ATOM 630 N N . PRO A 1 82 ? 7.873 -2.346 6.554 1.00 90.00 82 PRO A N 1
ATOM 631 C CA . PRO A 1 82 ? 9.016 -1.913 5.756 1.00 90.00 82 PRO A CA 1
ATOM 632 C C . PRO A 1 82 ? 8.985 -2.585 4.377 1.00 90.00 82 PRO A C 1
ATOM 634 O O . PRO A 1 82 ? 9.593 -3.633 4.156 1.00 90.00 82 PRO A O 1
ATOM 637 N N . ILE A 1 83 ? 8.240 -2.003 3.440 1.00 91.38 83 ILE A N 1
ATOM 638 C CA . ILE A 1 83 ? 8.064 -2.515 2.082 1.00 91.38 83 ILE A CA 1
ATOM 639 C C . ILE A 1 83 ? 8.855 -1.634 1.115 1.00 91.38 83 ILE A C 1
ATOM 641 O O . ILE A 1 83 ? 8.787 -0.404 1.139 1.00 91.38 83 ILE A O 1
ATOM 645 N N . LYS A 1 84 ? 9.643 -2.273 0.246 1.00 90.19 84 LYS A N 1
ATOM 646 C CA . LYS A 1 84 ? 10.390 -1.561 -0.794 1.00 90.19 84 LYS A CA 1
ATOM 647 C C . LYS A 1 84 ? 9.420 -0.958 -1.806 1.00 90.19 84 LYS A C 1
ATOM 649 O O . LYS A 1 84 ? 8.493 -1.630 -2.248 1.00 90.19 84 LYS A O 1
ATOM 654 N N . ASP A 1 85 ? 9.673 0.285 -2.200 1.00 89.81 85 ASP A N 1
ATOM 655 C CA . ASP A 1 85 ? 8.903 0.961 -3.239 1.00 89.81 85 ASP A CA 1
ATOM 656 C C . ASP A 1 85 ? 9.250 0.374 -4.622 1.00 89.81 85 ASP A C 1
ATOM 658 O O . ASP A 1 85 ? 10.385 0.546 -5.086 1.00 89.81 85 ASP A O 1
ATOM 662 N N . PRO A 1 86 ? 8.307 -0.312 -5.297 1.00 91.94 86 PRO A N 1
ATOM 663 C CA . PRO A 1 86 ? 8.579 -0.956 -6.576 1.00 91.94 86 PRO A CA 1
ATOM 664 C C . PRO A 1 86 ? 8.814 0.044 -7.713 1.00 91.94 86 PRO A C 1
ATOM 666 O O . PRO A 1 86 ? 9.417 -0.322 -8.719 1.00 91.94 86 PRO A O 1
ATOM 669 N N . SER A 1 87 ? 8.417 1.316 -7.564 1.00 89.19 87 SER A N 1
ATOM 670 C CA . SER A 1 87 ? 8.718 2.357 -8.557 1.00 89.19 87 SER A CA 1
ATOM 671 C C . SER A 1 87 ? 10.218 2.660 -8.661 1.00 89.19 87 SER A C 1
ATOM 673 O O . SER A 1 87 ? 10.688 3.134 -9.695 1.00 89.19 87 SER A O 1
ATOM 675 N N . LYS A 1 88 ? 10.986 2.337 -7.610 1.00 91.19 88 LYS A N 1
ATOM 676 C CA . LYS A 1 88 ? 12.442 2.515 -7.559 1.00 91.19 88 LYS A CA 1
ATOM 677 C C . LYS A 1 88 ? 13.212 1.331 -8.164 1.00 91.19 88 LYS A C 1
ATOM 679 O O . LYS A 1 88 ? 14.433 1.420 -8.299 1.00 91.19 88 LYS A O 1
ATOM 684 N N . PHE A 1 89 ? 12.545 0.230 -8.525 1.00 93.06 89 PHE A N 1
ATOM 685 C CA . PHE A 1 89 ? 13.211 -0.935 -9.114 1.00 93.06 89 PHE A CA 1
ATOM 686 C C . PHE A 1 89 ? 13.784 -0.623 -10.500 1.00 93.06 89 PHE A C 1
ATOM 688 O O . PHE A 1 89 ? 13.236 0.169 -11.265 1.00 93.06 89 PHE A O 1
ATOM 695 N N . LYS A 1 90 ? 14.922 -1.247 -10.813 1.00 94.38 90 LYS A N 1
ATOM 696 C CA . LYS A 1 90 ? 15.655 -1.084 -12.074 1.00 94.38 90 LYS A CA 1
ATOM 697 C C . LYS A 1 90 ? 15.746 -2.429 -12.788 1.00 94.38 90 LYS A C 1
ATOM 699 O O . LYS A 1 90 ? 15.804 -3.467 -12.134 1.00 94.38 90 LYS A O 1
ATOM 704 N N . GLY A 1 91 ? 15.767 -2.395 -14.114 1.00 95.06 91 GLY A N 1
ATOM 705 C CA . GLY A 1 91 ? 15.807 -3.583 -14.961 1.00 95.06 91 GLY A CA 1
ATOM 706 C C . GLY A 1 91 ? 14.933 -3.419 -16.197 1.00 95.06 91 GLY A C 1
ATOM 707 O O . GLY A 1 91 ? 14.405 -2.337 -16.462 1.00 95.06 91 GLY A O 1
ATOM 708 N N . ASN A 1 92 ? 14.772 -4.501 -16.952 1.00 97.00 92 ASN A N 1
ATOM 709 C CA . ASN A 1 92 ? 13.837 -4.532 -18.072 1.00 97.00 92 ASN A CA 1
ATOM 710 C C . ASN A 1 92 ? 12.373 -4.569 -17.587 1.00 97.00 92 ASN A C 1
ATOM 712 O O . ASN A 1 92 ? 12.090 -4.762 -16.402 1.00 97.00 92 ASN A O 1
ATOM 716 N N . HIS A 1 93 ? 11.427 -4.402 -18.516 1.00 95.19 93 HIS A N 1
ATOM 717 C CA . HIS A 1 93 ? 10.000 -4.341 -18.188 1.00 95.19 93 HIS A CA 1
ATOM 718 C C . HIS A 1 93 ? 9.506 -5.569 -17.404 1.00 95.19 93 HIS A C 1
ATOM 720 O O . HIS A 1 93 ? 8.795 -5.413 -16.414 1.00 95.19 93 HIS A O 1
ATOM 726 N N . SER A 1 94 ? 9.929 -6.774 -17.797 1.00 96.25 94 SER A N 1
ATOM 727 C CA . SER A 1 94 ? 9.541 -8.021 -17.126 1.00 96.25 94 SER A CA 1
ATOM 728 C C . SER A 1 94 ? 10.072 -8.082 -15.690 1.00 96.25 94 SER A C 1
ATOM 730 O O . SER A 1 94 ? 9.319 -8.352 -14.757 1.00 96.25 94 SER A O 1
ATOM 732 N N . GLN A 1 95 ? 11.342 -7.725 -15.479 1.00 96.75 95 GLN A N 1
ATOM 733 C CA . GLN A 1 95 ? 11.946 -7.661 -14.143 1.00 96.75 95 GLN A CA 1
ATOM 734 C C . GLN A 1 95 ? 11.228 -6.657 -13.234 1.00 96.75 95 GLN A C 1
ATOM 736 O O . GLN A 1 95 ? 10.976 -6.954 -12.064 1.00 96.75 95 GLN A O 1
ATOM 741 N N . ILE A 1 96 ? 10.864 -5.488 -13.771 1.00 97.25 96 ILE A N 1
ATOM 742 C CA . ILE A 1 96 ? 10.098 -4.475 -13.036 1.00 97.25 96 ILE A CA 1
ATOM 743 C C . ILE A 1 96 ? 8.721 -5.030 -12.658 1.00 97.25 96 ILE A C 1
ATOM 745 O O . ILE A 1 96 ? 8.352 -4.964 -11.486 1.00 97.25 96 ILE A O 1
ATOM 749 N N . MET A 1 97 ? 7.990 -5.624 -13.604 1.00 97.94 97 MET A N 1
ATOM 750 C CA . MET A 1 97 ? 6.662 -6.194 -13.346 1.00 97.94 97 MET A CA 1
ATOM 751 C C . MET A 1 97 ? 6.699 -7.316 -12.303 1.00 97.94 97 MET A C 1
ATOM 753 O O . MET A 1 97 ? 5.890 -7.300 -11.378 1.00 97.94 97 MET A O 1
ATOM 757 N N . ILE A 1 98 ? 7.692 -8.212 -12.356 1.00 97.62 98 ILE A N 1
ATOM 758 C CA . ILE A 1 98 ? 7.918 -9.228 -11.311 1.00 97.62 98 ILE A CA 1
ATOM 759 C C . ILE A 1 98 ? 8.097 -8.565 -9.939 1.00 97.62 98 ILE A C 1
ATOM 761 O O . ILE A 1 98 ? 7.583 -9.053 -8.933 1.00 97.62 98 ILE A O 1
ATOM 765 N N . GLY A 1 99 ? 8.821 -7.447 -9.880 1.00 97.69 99 GLY A N 1
ATOM 766 C CA . GLY A 1 99 ? 8.980 -6.673 -8.657 1.00 97.69 99 GLY A CA 1
ATOM 767 C C . GLY A 1 99 ? 7.664 -6.087 -8.134 1.00 97.69 99 GLY A C 1
ATOM 768 O O . GLY A 1 99 ? 7.397 -6.187 -6.936 1.00 97.69 99 GLY A O 1
ATOM 769 N N . PHE A 1 100 ? 6.822 -5.529 -9.009 1.00 97.81 100 PHE A N 1
ATOM 770 C CA . PHE A 1 100 ? 5.485 -5.051 -8.635 1.00 97.81 100 PHE A CA 1
ATOM 771 C C . PHE A 1 100 ? 4.614 -6.181 -8.078 1.00 97.81 100 PHE A C 1
ATOM 773 O O . PHE A 1 100 ? 4.055 -6.017 -6.994 1.00 97.81 100 PHE A O 1
ATOM 780 N N . SER A 1 101 ? 4.569 -7.334 -8.749 1.00 97.94 101 SER A N 1
ATOM 781 C CA . SER A 1 101 ? 3.777 -8.486 -8.303 1.00 97.94 101 SER A CA 1
ATOM 782 C C . SER A 1 101 ? 4.280 -9.040 -6.965 1.00 97.94 101 SER A C 1
ATOM 784 O O . SER A 1 101 ? 3.488 -9.225 -6.049 1.00 97.94 101 SER A O 1
ATOM 786 N N . LYS A 1 102 ? 5.600 -9.141 -6.756 1.00 97.88 102 LYS A N 1
ATOM 787 C CA . LYS A 1 102 ? 6.166 -9.517 -5.444 1.00 97.88 102 LYS A CA 1
ATOM 788 C C . LYS A 1 102 ? 5.768 -8.554 -4.322 1.00 97.88 102 LYS A C 1
ATOM 790 O O . LYS A 1 102 ? 5.503 -8.987 -3.202 1.00 97.88 102 LYS A O 1
ATOM 795 N N . VAL A 1 103 ? 5.752 -7.247 -4.595 1.00 97.62 103 VAL A N 1
ATOM 796 C CA . VAL A 1 103 ? 5.326 -6.244 -3.608 1.00 97.62 103 VAL A CA 1
ATOM 797 C C . VAL A 1 103 ? 3.822 -6.334 -3.347 1.00 97.62 103 VAL A C 1
ATOM 799 O O . VAL A 1 103 ? 3.416 -6.271 -2.188 1.00 97.62 103 VAL A O 1
ATOM 802 N N . ARG A 1 104 ? 2.999 -6.505 -4.387 1.00 98.12 104 ARG A N 1
ATOM 803 C CA . ARG A 1 104 ? 1.552 -6.738 -4.269 1.00 98.12 104 ARG A CA 1
ATOM 804 C C . ARG A 1 104 ? 1.267 -7.930 -3.357 1.00 98.12 104 ARG A C 1
ATOM 806 O O . ARG A 1 104 ? 0.547 -7.760 -2.379 1.00 98.12 104 ARG A O 1
ATOM 813 N N . ASP A 1 105 ? 1.886 -9.075 -3.629 1.00 98.38 105 ASP A N 1
ATOM 814 C CA . ASP A 1 105 ? 1.649 -10.323 -2.893 1.00 98.38 105 ASP A CA 1
ATOM 815 C C . ASP A 1 105 ? 2.123 -10.209 -1.432 1.00 98.38 105 ASP A C 1
ATOM 817 O O . ASP A 1 105 ? 1.477 -10.696 -0.504 1.00 98.38 105 ASP A O 1
ATOM 821 N N . LEU A 1 106 ? 3.225 -9.486 -1.188 1.00 97.88 106 LEU A N 1
ATOM 822 C CA . LEU A 1 106 ? 3.675 -9.176 0.171 1.00 97.88 106 LEU A CA 1
ATOM 823 C C . LEU A 1 106 ? 2.666 -8.302 0.931 1.00 97.88 106 LEU A C 1
ATOM 825 O O . LEU A 1 106 ? 2.421 -8.549 2.113 1.00 97.88 106 LEU A O 1
ATOM 829 N N . ILE A 1 107 ? 2.115 -7.271 0.282 1.00 97.69 107 ILE A N 1
ATOM 830 C CA . ILE A 1 107 ? 1.084 -6.411 0.878 1.00 97.69 107 ILE A CA 1
ATOM 831 C C . ILE A 1 107 ? -0.177 -7.229 1.166 1.00 97.69 107 ILE A C 1
ATOM 833 O O . ILE A 1 107 ? -0.752 -7.078 2.238 1.00 97.69 107 ILE A O 1
ATOM 837 N N . GLU A 1 108 ? -0.588 -8.095 0.240 1.00 98.12 108 GLU A N 1
ATOM 838 C CA . GLU A 1 108 ? -1.760 -8.958 0.397 1.00 98.12 108 GLU A CA 1
ATOM 839 C C . GLU A 1 108 ? -1.620 -9.859 1.621 1.00 98.12 108 GLU A C 1
ATOM 841 O O . GLU A 1 108 ? -2.463 -9.790 2.512 1.00 98.12 108 GLU A O 1
ATOM 846 N N . ARG A 1 109 ? -0.506 -10.595 1.733 1.00 98.00 109 ARG A N 1
ATOM 847 C CA . ARG A 1 109 ? -0.230 -11.435 2.906 1.00 98.00 109 ARG A CA 1
ATOM 848 C C . ARG A 1 109 ? -0.284 -10.636 4.205 1.00 98.00 109 ARG A C 1
ATOM 850 O O . ARG A 1 109 ? -0.955 -11.039 5.140 1.00 98.00 109 ARG A O 1
ATOM 857 N N . LYS A 1 110 ? 0.349 -9.459 4.249 1.00 97.31 110 LYS A N 1
ATOM 858 C CA . LYS A 1 110 ? 0.322 -8.609 5.450 1.00 97.31 110 LYS A CA 1
ATOM 859 C C . LYS A 1 110 ? -1.078 -8.121 5.822 1.00 97.31 110 LYS A C 1
ATOM 861 O O . LYS A 1 110 ? -1.346 -7.933 7.003 1.00 97.31 110 LYS A O 1
ATOM 866 N N . ILE A 1 111 ? -1.951 -7.883 4.843 1.00 97.12 111 ILE A N 1
ATOM 867 C CA . ILE A 1 111 ? -3.345 -7.495 5.090 1.00 97.12 111 ILE A CA 1
ATOM 868 C C . ILE A 1 111 ? -4.168 -8.694 5.575 1.00 97.12 111 ILE A C 1
ATOM 870 O O . ILE A 1 111 ? -5.013 -8.505 6.443 1.00 97.12 111 ILE A O 1
ATOM 874 N N . ILE A 1 112 ? -3.918 -9.900 5.056 1.00 96.62 112 ILE A N 1
ATOM 875 C CA . ILE A 1 112 ? -4.542 -11.138 5.549 1.00 96.62 112 ILE A CA 1
ATOM 876 C C . ILE A 1 112 ? -4.141 -11.371 7.008 1.00 96.62 112 ILE A C 1
ATOM 878 O O . ILE A 1 112 ? -5.019 -11.433 7.864 1.00 96.62 112 ILE A O 1
ATOM 882 N N . ASP A 1 113 ? -2.836 -11.359 7.298 1.00 95.81 113 ASP A N 1
ATOM 883 C CA . ASP A 1 113 ? -2.310 -11.499 8.660 1.00 95.81 113 ASP A CA 1
ATOM 884 C C . ASP A 1 113 ? -2.917 -10.432 9.586 1.00 95.81 113 ASP A C 1
ATOM 886 O O . ASP A 1 113 ? -3.301 -10.710 10.720 1.00 95.81 113 ASP A O 1
ATOM 890 N N . LEU A 1 114 ? -3.033 -9.189 9.104 1.00 94.00 114 LEU A N 1
ATOM 891 C CA . LEU A 1 114 ? -3.677 -8.117 9.852 1.00 94.00 114 LEU A CA 1
ATOM 892 C C . LEU A 1 114 ? -5.147 -8.445 10.136 1.00 94.00 114 LEU A C 1
ATOM 894 O O . LEU A 1 114 ? -5.552 -8.317 11.281 1.00 94.00 114 LEU A O 1
ATOM 898 N N . ASN A 1 115 ? -5.929 -8.863 9.138 1.00 93.88 115 ASN A N 1
ATOM 899 C CA . ASN A 1 115 ? -7.358 -9.160 9.280 1.00 93.88 115 ASN A CA 1
ATOM 900 C C . ASN A 1 115 ? -7.637 -10.247 10.328 1.00 93.88 115 ASN A C 1
ATOM 902 O O . ASN A 1 115 ? -8.620 -10.156 11.053 1.00 93.88 115 ASN A O 1
ATOM 906 N N . GLU A 1 116 ? -6.763 -11.248 10.419 1.00 91.75 116 GLU A N 1
ATOM 907 C CA . G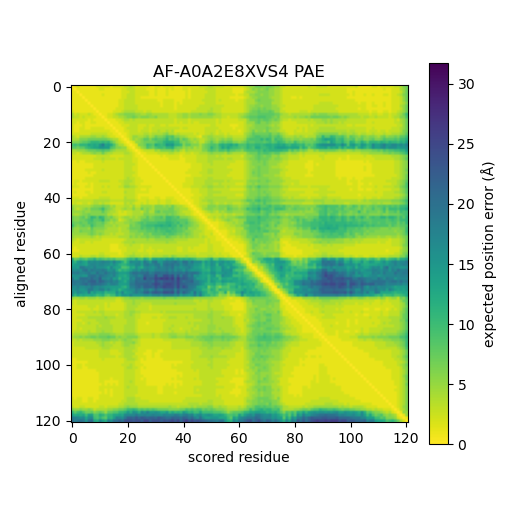LU A 1 116 ? -6.874 -12.341 11.392 1.00 91.75 116 GLU A CA 1
ATOM 908 C C . GLU A 1 116 ? -6.537 -11.906 12.825 1.00 91.75 116 GLU A C 1
ATOM 910 O O . GLU A 1 116 ? -7.026 -12.496 13.783 1.00 91.75 116 GLU A O 1
ATOM 915 N N . ASN A 1 117 ? -5.716 -10.863 12.981 1.00 87.31 117 ASN A N 1
ATOM 916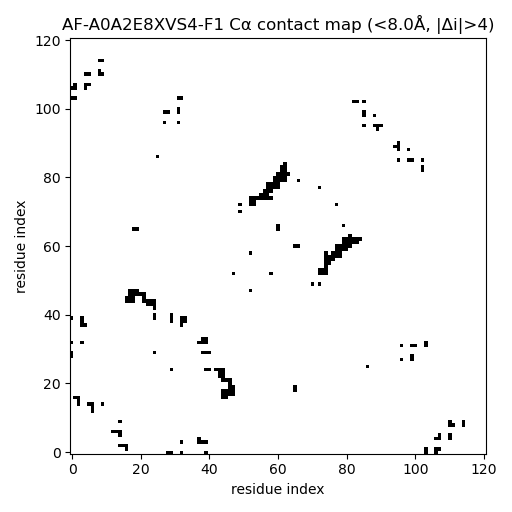 C CA . ASN A 1 117 ? -5.173 -10.437 14.274 1.00 87.31 117 ASN A CA 1
ATOM 917 C C . ASN A 1 117 ? -5.691 -9.063 14.736 1.00 87.31 117 ASN A C 1
ATOM 919 O O . ASN A 1 117 ? -5.246 -8.540 15.764 1.00 87.31 117 ASN A O 1
ATOM 923 N N . ILE A 1 118 ? -6.602 -8.436 13.984 1.00 81.12 118 ILE A N 1
ATOM 924 C CA . ILE A 1 118 ? -7.098 -7.099 14.306 1.00 81.12 118 ILE A CA 1
ATOM 925 C C . ILE A 1 118 ? -8.140 -7.183 15.434 1.00 81.12 118 ILE A C 1
ATOM 927 O O . ILE A 1 118 ? -9.300 -7.519 15.233 1.00 81.12 118 ILE A O 1
ATOM 931 N N . ASN A 1 119 ? -7.717 -6.846 16.653 1.00 65.06 119 ASN A N 1
ATOM 932 C CA . ASN A 1 119 ? -8.616 -6.668 17.793 1.00 65.06 119 ASN A CA 1
ATOM 933 C C . ASN A 1 119 ? -8.805 -5.169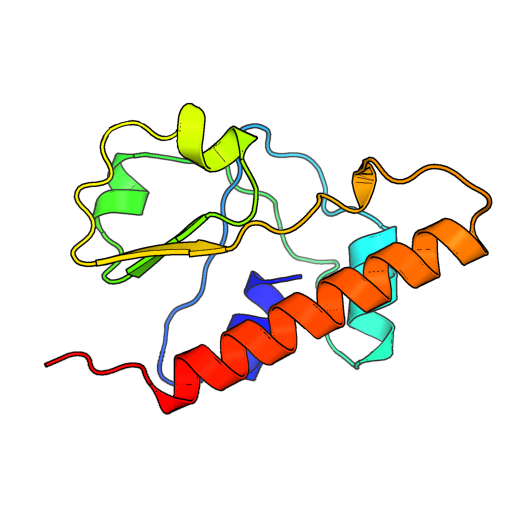 18.057 1.00 65.06 119 ASN A C 1
ATOM 935 O O . ASN A 1 119 ? -7.901 -4.489 18.564 1.00 65.06 119 ASN A O 1
ATOM 939 N N . PHE A 1 120 ? -9.969 -4.639 17.685 1.00 61.44 120 PHE A N 1
ATOM 940 C CA . PHE A 1 120 ? -10.451 -3.346 18.171 1.00 61.44 120 PHE A CA 1
ATOM 941 C C . PHE A 1 120 ? -11.355 -3.627 19.370 1.00 61.44 120 PHE A C 1
ATOM 943 O O . PHE A 1 120 ? -12.553 -3.824 19.203 1.00 61.44 120 PHE 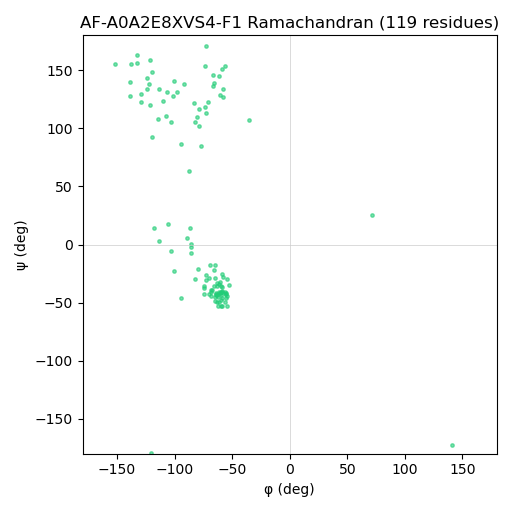A O 1
ATOM 950 N N . ASN A 1 121 ? -10.738 -3.735 20.548 1.00 47.91 121 ASN A N 1
ATOM 951 C CA . ASN A 1 121 ? -11.463 -3.643 21.815 1.00 47.91 121 ASN A CA 1
ATOM 952 C C . ASN A 1 121 ? -11.890 -2.195 22.048 1.00 47.91 121 ASN A C 1
ATOM 954 O O . ASN A 1 121 ? -11.052 -1.304 21.761 1.00 47.91 121 ASN A O 1
#

pLDDT: mean 86.74, std 13.59, range [47.91, 98.38]

Radius of gyration: 14.41 Å; Cα contacts (8 Å, |Δi|>4): 139; chains: 1; bounding box: 31×29×40 Å

Nearest PDB structures (foldseek):
  1jl3-assembly1_A  TM=9.500E-01  e=7.418E-10  Bacillus subtilis
  2fxi-assembly1_A  TM=9.318E-01  e=2.189E-09  Staphylococcus aureus
  2cd7-assembly1_A  TM=9.261E-01  e=3.419E-09  Staphylococcus aureus
  1ljl-assembly1_A  TM=9.149E-01  e=6.886E-09  Staphylococcus aureus
  1rxi-assembly1_A  TM=9.151E-01  e=6.393E-08  Staphylococcus aureus

Solvent-accessible surface area (backbone atoms only — not comparable to full-atom values): 7399 Å² total; per-residue (Å²): 100,65,44,61,47,37,52,70,69,41,75,92,52,94,62,78,70,60,32,92,78,53,52,79,65,54,68,63,53,32,53,49,32,42,78,75,74,39,85,48,79,87,53,73,54,31,64,64,48,70,76,62,51,48,74,32,69,66,47,77,38,49,35,66,75,52,60,79,67,51,68,91,76,73,25,84,36,76,47,79,45,90,44,80,65,53,87,75,57,78,73,56,73,68,59,36,49,54,43,34,43,55,47,48,54,52,48,46,50,53,50,52,57,42,65,79,68,65,77,86,126

Mean predicted aligned error: 5.3 Å

Sequence (121 aa):
MAEGLGRKILKNFNVSSAGTNPENVNINAIKSMMEIGIDISNYKSKKISIEKINNFDLVITLCGDAKDKCPIINSKKHIHWPIKDPSKFKGNHSQIMIGFSKVRDLIERKIIDLNENINFN

Foldseek 3Di:
DLQQLCVVQVVVDDGDDEDQDWDQDDPLLQVLCVVVPGGCNPPGHHHDDLVVQQPALEAEAADPVCVVPDDPRNRVYYYYHHADDLVPDDDDPVRSSVSSNVSVVVSNVVSNVCSVPDDDD